Protein AF-A0A8S3FTQ3-F1 (afdb_monomer)

Organism: NCBI:txid392030

Foldseek 3Di:
DDDDDDDDPDDDDDDPPPPPQDKDWAKFWFFDDDDPVDGAIWMWGADPVRWIWTGGPPDIDTDDPVCRVPPPRGDDIDIDGDDPPPPPDDDDPDDDDDDDD

Mean predicted aligned error: 14.43 Å

Sequence (101 aa):
MTSDLFTANDKSQNINSSTNNLYKLYAVINHIGDNLNSGHYYLYIRSSDNRWFLVDDAHCQHVSSSEVLNHPEAFMLFYAKVCPVSISMNESFQQQKIISF

Secondary structure (DSSP, 8-state):
----------------------EEEEEEEEEESSSTTSSEEEEEEE-TTS-EEEEETTEEEEE-HHHHHT-TTEEEEEEEE--------------------

Structure (mmCIF, N/CA/C/O backbone):
data_AF-A0A8S3FTQ3-F1
#
_entry.id   AF-A0A8S3FTQ3-F1
#
loop_
_atom_site.group_PDB
_atom_site.id
_atom_site.type_symbol
_atom_site.label_atom_id
_atom_site.label_alt_id
_atom_site.label_comp_id
_atom_site.label_asym_id
_atom_site.label_entity_id
_atom_site.label_seq_id
_atom_site.pdbx_PDB_ins_code
_atom_site.Cartn_x
_atom_site.Cartn_y
_atom_site.Cartn_z
_atom_site.occupancy
_atom_site.B_iso_or_equiv
_atom_site.auth_seq_id
_atom_site.auth_comp_id
_atom_site.auth_asym_id
_atom_site.auth_atom_id
_atom_site.pdbx_PDB_model_num
ATOM 1 N N . MET A 1 1 ? -4.836 56.012 28.098 1.00 38.31 1 MET A N 1
ATOM 2 C CA . MET A 1 1 ? -5.723 55.547 27.015 1.00 38.31 1 MET A CA 1
ATOM 3 C C . MET A 1 1 ? -5.801 54.035 27.171 1.00 38.31 1 MET A C 1
ATOM 5 O O . MET A 1 1 ? -4.897 53.354 26.721 1.00 38.31 1 MET A O 1
ATOM 9 N N . THR A 1 2 ? -6.545 53.548 28.173 1.00 35.25 2 THR A N 1
ATOM 10 C CA . THR A 1 2 ? -7.922 53.014 28.019 1.00 35.25 2 THR A CA 1
ATOM 11 C C . THR A 1 2 ? -7.958 51.989 26.878 1.00 35.25 2 THR A C 1
ATOM 13 O O . THR A 1 2 ? -7.675 52.357 25.747 1.00 35.25 2 THR A O 1
ATOM 16 N N . SER A 1 3 ? -8.276 50.718 27.072 1.00 39.66 3 SER A N 1
ATOM 17 C CA . SER A 1 3 ? -9.220 50.137 28.022 1.00 39.66 3 SER A CA 1
ATOM 18 C C . SER A 1 3 ? -9.109 48.613 27.987 1.00 39.66 3 SER A C 1
ATOM 20 O O . SER A 1 3 ? -8.662 48.031 27.001 1.00 39.66 3 SER A O 1
ATOM 22 N N . ASP A 1 4 ? -9.560 48.035 29.087 1.00 46.56 4 ASP A N 1
ATOM 23 C CA . ASP A 1 4 ? -9.688 46.632 29.456 1.00 46.56 4 ASP A CA 1
ATOM 24 C C . ASP A 1 4 ? -10.472 45.722 28.485 1.00 46.56 4 ASP A C 1
ATOM 26 O O . ASP A 1 4 ? -11.088 46.174 27.520 1.00 46.56 4 ASP A O 1
ATOM 30 N N . LEU A 1 5 ? -10.565 44.457 28.933 1.00 36.81 5 LEU A N 1
ATOM 31 C CA . LEU A 1 5 ? -11.628 43.461 28.714 1.00 36.81 5 LEU A CA 1
ATOM 32 C C . LEU A 1 5 ? -11.284 42.431 27.621 1.00 36.81 5 LEU A C 1
ATOM 34 O O . LEU A 1 5 ? -11.158 42.757 26.453 1.00 36.81 5 LEU A O 1
ATOM 38 N N . PHE A 1 6 ? -11.072 41.151 27.937 1.00 37.44 6 PHE A N 1
ATOM 39 C CA . PHE 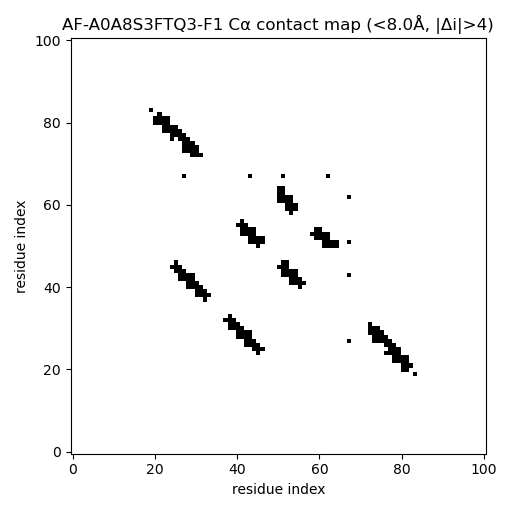A 1 6 ? -11.994 40.304 28.691 1.00 37.44 6 PHE A CA 1
ATOM 40 C C . PHE A 1 6 ? -11.299 39.361 29.684 1.00 37.44 6 PHE A C 1
ATOM 42 O O . PHE A 1 6 ? -10.549 38.463 29.311 1.00 37.44 6 PHE A O 1
ATOM 49 N N . THR A 1 7 ? -11.664 39.512 30.957 1.00 42.31 7 THR A N 1
ATOM 50 C CA . THR A 1 7 ? -11.624 38.436 31.950 1.00 42.31 7 THR A CA 1
ATOM 51 C C . THR A 1 7 ? -12.774 37.479 31.657 1.00 42.31 7 THR A C 1
ATOM 53 O O . THR A 1 7 ? -13.934 37.869 31.767 1.00 42.31 7 THR A O 1
ATOM 56 N N . ALA A 1 8 ? -12.468 36.218 31.363 1.00 40.12 8 ALA A N 1
ATOM 57 C CA . ALA A 1 8 ? -13.393 35.113 31.586 1.00 40.12 8 ALA A CA 1
ATOM 58 C C . ALA A 1 8 ? -12.728 34.143 32.564 1.00 40.12 8 ALA A C 1
ATOM 60 O O . ALA A 1 8 ? -12.059 33.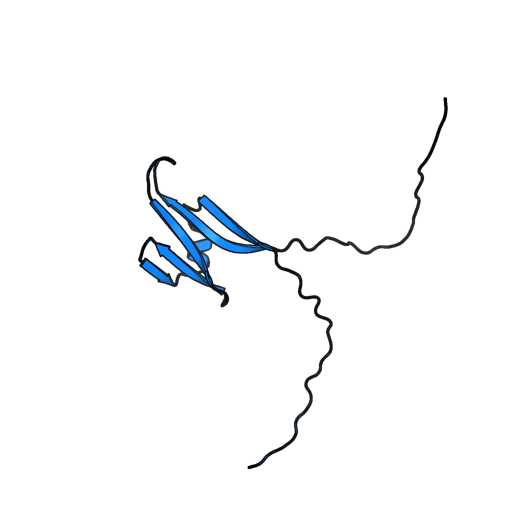183 32.194 1.00 40.12 8 ALA A O 1
ATOM 61 N N . ASN A 1 9 ? -12.879 34.463 33.847 1.00 42.44 9 ASN A N 1
ATOM 62 C CA . ASN A 1 9 ? -12.777 33.488 34.915 1.00 42.44 9 ASN A CA 1
ATOM 63 C C . ASN A 1 9 ? -14.079 32.679 34.879 1.00 42.44 9 ASN A C 1
ATOM 65 O O . ASN A 1 9 ? -15.048 33.075 35.522 1.00 42.44 9 ASN A O 1
ATOM 69 N N . ASP A 1 10 ? -14.109 31.597 34.103 1.00 38.44 10 ASP A N 1
ATOM 70 C CA . ASP A 1 10 ? -15.148 30.577 34.229 1.00 38.44 10 ASP A CA 1
ATOM 71 C C . ASP A 1 10 ? -14.517 29.314 34.822 1.00 38.44 10 ASP A C 1
ATOM 73 O O . ASP A 1 10 ? -13.754 28.584 34.184 1.00 38.44 10 ASP A O 1
ATOM 77 N N . LYS A 1 11 ? -14.754 29.125 36.122 1.00 47.50 11 LYS A N 1
ATOM 78 C CA . LYS A 1 11 ? -14.473 27.877 36.828 1.00 47.50 11 LYS A CA 1
ATOM 79 C C . LYS A 1 11 ? -15.613 26.912 36.506 1.00 47.50 11 LYS A C 1
ATOM 81 O O . LYS A 1 11 ? -16.764 27.267 36.714 1.00 47.50 11 LYS A O 1
ATOM 86 N N . SER A 1 12 ? -15.257 25.665 36.181 1.00 46.09 12 SER A N 1
ATOM 87 C CA . SER A 1 12 ? -16.128 24.522 35.831 1.00 46.09 12 SER A CA 1
ATOM 88 C C . SER A 1 12 ? -16.603 24.560 34.370 1.00 46.09 12 SER A C 1
ATOM 90 O O . SER A 1 12 ? -17.333 25.443 33.971 1.00 46.09 12 SER A O 1
ATOM 92 N N . GLN A 1 13 ? -16.180 23.662 33.481 1.00 39.91 13 GLN A N 1
ATOM 93 C CA . GLN A 1 13 ? -16.308 22.215 33.592 1.00 39.91 13 GLN A CA 1
ATOM 94 C C . GLN A 1 13 ? -15.111 21.472 32.991 1.00 39.91 13 GLN A C 1
ATOM 96 O O . GLN A 1 13 ? -14.647 21.722 31.882 1.00 39.91 13 GLN A O 1
ATOM 101 N N . ASN A 1 14 ? -14.668 20.494 33.765 1.00 45.19 14 ASN A N 1
ATOM 102 C CA . ASN A 1 14 ? -13.759 19.432 33.400 1.00 45.19 14 ASN A CA 1
ATOM 103 C C . ASN A 1 14 ? -14.514 18.429 32.515 1.00 45.19 14 ASN A C 1
ATOM 105 O O . ASN A 1 14 ? -15.200 17.558 33.037 1.00 45.19 14 ASN A O 1
ATOM 109 N N . ILE A 1 15 ? -14.401 18.560 31.195 1.00 46.88 15 ILE A N 1
ATOM 110 C CA . ILE A 1 15 ? -14.456 17.425 30.269 1.00 46.88 15 ILE A CA 1
ATOM 111 C C . ILE A 1 15 ? -13.388 17.715 29.225 1.00 46.88 15 ILE A C 1
ATOM 113 O O . ILE A 1 15 ? -13.539 18.635 28.426 1.00 46.88 15 ILE A O 1
ATOM 117 N N . ASN A 1 16 ? -12.298 16.949 29.236 1.00 45.78 16 ASN A N 1
ATOM 118 C CA . ASN A 1 16 ? -11.373 16.905 28.110 1.00 45.78 16 ASN A CA 1
ATOM 119 C C . ASN A 1 16 ? -12.165 16.489 26.861 1.00 45.78 16 ASN A C 1
ATOM 121 O O . ASN A 1 16 ? -12.322 15.304 26.574 1.00 45.78 16 ASN A O 1
ATOM 125 N N . SER A 1 17 ? -12.671 17.459 26.105 1.00 48.44 17 SER A N 1
ATOM 126 C CA . SER A 1 17 ? -13.170 17.281 24.746 1.00 48.44 17 SER A CA 1
ATOM 127 C C . SER A 1 17 ? -11.976 17.150 23.799 1.00 48.44 17 SER A C 1
ATOM 129 O O . SER A 1 17 ? -11.821 17.888 22.829 1.00 48.44 17 SER A O 1
ATOM 131 N N . SER A 1 18 ? -11.088 16.195 24.082 1.00 55.72 18 SER A N 1
ATOM 132 C CA . SER A 1 18 ? -10.060 15.778 23.141 1.00 55.72 18 SER A CA 1
ATOM 133 C C . SER A 1 18 ? -10.785 15.100 21.988 1.00 55.72 18 SER A C 1
ATOM 135 O O . SER A 1 18 ? -11.151 13.929 22.070 1.00 55.72 18 SER A O 1
ATOM 137 N N . THR A 1 19 ? -11.079 15.860 20.938 1.00 58.84 19 THR A N 1
ATOM 138 C CA . THR A 1 19 ? -11.632 15.354 19.685 1.00 58.84 19 THR A CA 1
ATOM 139 C C . THR A 1 19 ? -10.842 14.109 19.276 1.00 58.84 19 THR A C 1
ATOM 141 O O . THR A 1 19 ? -9.669 14.221 18.918 1.00 58.84 19 THR A O 1
ATOM 144 N N . ASN A 1 20 ? -11.457 12.926 19.380 1.00 70.88 20 ASN A N 1
ATOM 145 C CA . ASN A 1 20 ? -10.841 11.645 19.036 1.00 70.88 20 ASN A CA 1
ATOM 146 C C . ASN A 1 20 ? -10.597 11.596 17.522 1.00 70.88 20 ASN A C 1
ATOM 148 O O . ASN A 1 20 ? -11.403 11.076 16.752 1.00 70.88 20 ASN A O 1
ATOM 152 N N . ASN A 1 21 ? -9.483 12.185 17.090 1.00 83.69 21 ASN A N 1
ATOM 153 C CA . ASN A 1 21 ? -9.001 12.201 15.715 1.00 83.69 21 ASN A CA 1
ATOM 154 C C . ASN A 1 21 ? -8.377 10.841 15.380 1.00 83.69 21 ASN A C 1
ATOM 156 O O . ASN A 1 21 ? -7.173 10.716 15.176 1.00 83.69 21 ASN A O 1
ATOM 160 N N . LEU A 1 22 ? -9.217 9.807 15.376 1.00 90.50 22 LEU A N 1
ATOM 161 C CA . LEU A 1 22 ? -8.831 8.451 15.023 1.00 90.50 22 LEU A CA 1
ATOM 162 C C . LEU A 1 22 ? -8.872 8.292 13.508 1.00 90.50 22 LEU A C 1
ATOM 164 O O . LEU A 1 22 ? -9.840 8.677 12.854 1.00 90.50 22 LEU A O 1
ATOM 168 N N . TYR A 1 23 ? -7.827 7.686 12.961 1.00 93.56 23 TYR A N 1
ATOM 169 C CA . TYR A 1 23 ? -7.696 7.421 11.539 1.00 93.56 23 TYR A CA 1
ATOM 170 C C . TYR A 1 23 ? -7.300 5.971 11.315 1.00 93.56 23 TYR A C 1
ATOM 172 O O . TYR A 1 23 ? -6.567 5.371 12.100 1.00 93.56 23 TYR A O 1
ATOM 180 N N . LYS A 1 24 ? -7.794 5.405 10.222 1.00 93.56 24 LYS A N 1
ATOM 181 C CA . LYS A 1 24 ? -7.514 4.038 9.808 1.00 93.56 24 LYS A CA 1
ATOM 182 C C . LYS A 1 24 ? -6.810 4.067 8.460 1.00 93.56 24 LYS A C 1
ATOM 184 O O . LYS A 1 24 ? -7.398 4.520 7.481 1.00 93.56 24 LYS A O 1
ATOM 189 N N . LEU A 1 25 ? -5.583 3.549 8.418 1.00 96.56 25 LEU A N 1
ATOM 190 C CA . LEU A 1 25 ? -4.863 3.301 7.168 1.00 96.56 25 LEU A CA 1
ATOM 191 C C . LEU A 1 25 ? -5.696 2.342 6.315 1.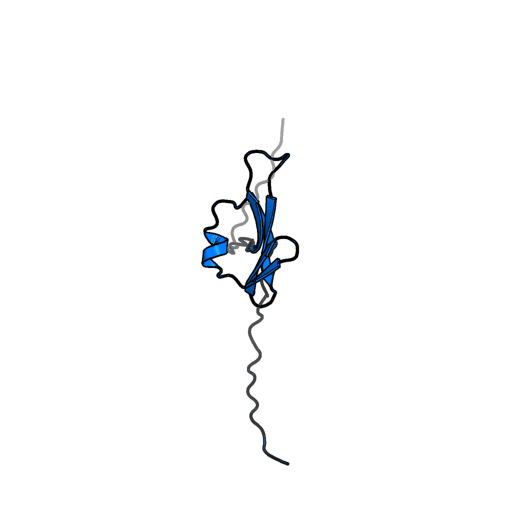00 96.56 25 LEU A C 1
ATOM 193 O O . LEU A 1 25 ? -6.180 1.337 6.846 1.00 96.56 25 LEU A O 1
ATOM 197 N N . TYR A 1 26 ? -5.905 2.661 5.043 1.00 97.25 26 TYR A N 1
ATOM 198 C CA . TYR A 1 26 ? -6.658 1.800 4.127 1.00 97.25 26 TYR A CA 1
ATOM 199 C C . TYR A 1 26 ? -5.994 1.629 2.761 1.00 97.25 26 TYR A C 1
ATOM 201 O O . TYR A 1 26 ? -6.367 0.700 2.051 1.00 97.25 26 TYR A O 1
ATOM 209 N N . ALA A 1 27 ? -5.009 2.456 2.407 1.00 97.88 27 ALA A N 1
ATOM 210 C CA . ALA A 1 27 ? -4.144 2.181 1.269 1.00 97.88 27 ALA A CA 1
ATOM 211 C C . ALA A 1 27 ? -2.717 2.695 1.497 1.00 97.88 27 ALA A C 1
ATOM 213 O O . ALA A 1 27 ? -2.511 3.696 2.188 1.00 97.88 27 ALA A O 1
ATOM 214 N N . VAL A 1 28 ? -1.753 2.000 0.902 1.00 98.44 28 VAL A N 1
ATOM 215 C CA . VAL A 1 28 ? -0.331 2.354 0.849 1.00 98.44 28 VAL A CA 1
ATOM 216 C C . VAL A 1 28 ? 0.081 2.269 -0.610 1.00 98.44 28 VAL A C 1
ATOM 218 O O . VAL A 1 28 ? 0.035 1.186 -1.181 1.00 98.44 28 VAL A O 1
ATOM 221 N N . ILE A 1 29 ? 0.444 3.389 -1.224 1.00 98.19 29 ILE A N 1
ATOM 222 C CA . ILE A 1 29 ? 1.086 3.386 -2.538 1.00 98.19 29 ILE A CA 1
ATOM 223 C C . ILE A 1 29 ? 2.578 3.210 -2.306 1.00 98.19 29 ILE A C 1
ATOM 225 O O . ILE A 1 29 ? 3.175 3.953 -1.522 1.00 98.19 29 ILE A O 1
ATOM 229 N N . ASN A 1 30 ? 3.159 2.253 -3.012 1.00 97.94 30 ASN A N 1
ATOM 230 C CA . ASN A 1 30 ? 4.588 2.026 -3.056 1.00 97.94 30 ASN A CA 1
ATOM 231 C C . ASN A 1 30 ? 5.146 2.526 -4.386 1.00 97.94 30 ASN A C 1
ATOM 233 O O . ASN A 1 30 ? 4.448 2.526 -5.405 1.00 97.94 30 ASN A O 1
ATOM 237 N N . HIS A 1 31 ? 6.409 2.928 -4.376 1.00 97.62 31 HIS A N 1
ATOM 238 C CA . HIS A 1 31 ? 7.149 3.279 -5.584 1.00 97.62 31 HIS A CA 1
ATOM 239 C C . HIS A 1 31 ? 8.501 2.584 -5.542 1.00 97.62 31 HIS A C 1
ATOM 241 O O . HIS A 1 31 ? 9.223 2.727 -4.564 1.00 97.62 31 HIS A O 1
ATOM 247 N N . ILE A 1 32 ? 8.826 1.832 -6.591 1.00 96.50 32 ILE A N 1
ATOM 248 C CA . ILE A 1 32 ? 10.155 1.242 -6.772 1.00 96.50 32 ILE A CA 1
ATOM 249 C C . ILE A 1 32 ? 10.806 1.911 -7.975 1.00 96.50 32 ILE A C 1
ATOM 251 O O . ILE A 1 32 ? 10.356 1.740 -9.111 1.00 96.50 32 ILE A O 1
ATOM 255 N N . GLY A 1 33 ? 11.885 2.650 -7.738 1.00 95.25 33 GLY A N 1
ATOM 256 C CA . GLY A 1 33 ? 12.695 3.263 -8.785 1.00 95.25 33 GLY A CA 1
ATOM 257 C C . GLY A 1 33 ? 13.615 4.356 -8.250 1.00 95.25 33 GLY A C 1
ATOM 258 O O . GLY A 1 33 ? 13.395 4.905 -7.176 1.00 95.25 33 GLY A O 1
ATOM 259 N N . ASP A 1 34 ? 14.636 4.707 -9.030 1.00 93.62 34 ASP A N 1
ATOM 260 C CA . ASP A 1 34 ? 15.679 5.647 -8.593 1.00 93.62 34 ASP A CA 1
ATOM 261 C C . ASP A 1 34 ? 15.228 7.120 -8.596 1.00 93.62 34 ASP A C 1
ATOM 263 O O . ASP A 1 34 ? 15.909 7.993 -8.057 1.00 93.62 34 ASP A O 1
ATOM 267 N N . ASN A 1 35 ? 14.116 7.440 -9.264 1.00 93.25 35 ASN A N 1
ATOM 268 C CA . ASN A 1 35 ? 13.604 8.804 -9.391 1.00 93.25 35 ASN A CA 1
ATOM 269 C C . ASN A 1 35 ? 12.089 8.821 -9.633 1.00 93.25 35 ASN A C 1
ATOM 271 O O . ASN A 1 35 ? 11.499 7.814 -9.990 1.00 93.25 35 ASN A O 1
ATOM 275 N N . LEU A 1 36 ? 11.462 9.992 -9.500 1.00 92.12 36 LEU A N 1
ATOM 276 C CA . LEU A 1 36 ? 10.005 10.152 -9.630 1.00 92.12 36 LEU A CA 1
ATOM 277 C C . LEU A 1 36 ? 9.481 10.091 -11.075 1.00 92.12 36 LEU A C 1
ATOM 279 O O . LEU A 1 36 ? 8.280 9.938 -11.281 1.00 92.12 36 LEU A O 1
ATOM 283 N N . ASN A 1 37 ? 10.361 10.226 -12.071 1.00 94.12 37 ASN A N 1
ATOM 284 C CA . ASN A 1 37 ? 9.985 10.249 -13.489 1.00 94.12 37 ASN A CA 1
ATOM 285 C C . ASN A 1 37 ? 9.978 8.847 -14.119 1.00 94.12 37 ASN A C 1
ATOM 287 O O . ASN A 1 37 ? 9.658 8.704 -15.298 1.00 94.12 37 ASN A O 1
ATOM 291 N N . SER A 1 38 ? 10.385 7.825 -13.366 1.00 93.69 38 SER A N 1
ATOM 292 C CA . SER A 1 38 ? 10.507 6.443 -13.822 1.00 93.69 38 SER A CA 1
ATOM 293 C C . SER A 1 38 ? 10.318 5.476 -12.649 1.00 93.69 38 SER A C 1
ATOM 295 O O . SER A 1 38 ? 10.171 5.892 -11.503 1.00 93.69 38 SER A O 1
ATOM 297 N N . GLY A 1 39 ? 10.277 4.178 -12.926 1.00 95.12 39 GLY A N 1
ATOM 298 C CA . GLY A 1 39 ? 10.011 3.154 -11.919 1.00 95.12 39 GLY A CA 1
ATOM 299 C C . GLY A 1 39 ? 8.587 2.621 -11.996 1.00 95.12 39 GLY A C 1
ATOM 300 O O . GLY A 1 39 ? 7.914 2.778 -13.016 1.00 95.12 39 GLY A O 1
ATOM 301 N N . HIS A 1 40 ? 8.160 1.966 -10.922 1.00 97.19 40 HIS A N 1
ATOM 302 C CA . HIS A 1 40 ? 6.905 1.230 -10.871 1.00 97.19 40 HIS A CA 1
ATOM 303 C C . HIS A 1 40 ? 6.091 1.593 -9.637 1.00 97.19 40 HIS A C 1
ATOM 305 O O . HIS A 1 40 ? 6.622 1.613 -8.524 1.00 97.19 40 HIS A O 1
ATOM 311 N N . TYR A 1 41 ? 4.806 1.868 -9.843 1.00 97.56 41 TYR A N 1
ATOM 312 C CA . TYR A 1 41 ? 3.864 2.142 -8.767 1.00 97.56 41 TYR A CA 1
ATOM 313 C C . TYR A 1 41 ? 2.899 0.979 -8.638 1.00 97.56 41 TYR A C 1
ATOM 315 O O . TYR A 1 41 ? 2.267 0.561 -9.601 1.00 97.56 41 TYR A O 1
ATOM 323 N N . TYR A 1 42 ? 2.733 0.524 -7.410 1.00 98.00 42 TYR A N 1
ATOM 324 C CA . TYR A 1 42 ? 1.746 -0.475 -7.033 1.00 98.00 42 TYR A CA 1
ATOM 325 C C . TYR A 1 42 ? 1.251 -0.129 -5.636 1.00 98.00 42 TYR A C 1
ATOM 327 O O . TYR A 1 42 ? 1.770 0.786 -4.986 1.00 98.00 42 TYR A O 1
ATOM 335 N N . LEU A 1 43 ? 0.224 -0.816 -5.153 1.00 98.19 43 LEU A N 1
ATOM 336 C CA . LEU A 1 43 ? -0.358 -0.452 -3.870 1.00 98.19 43 LEU A CA 1
ATOM 337 C C . LEU A 1 43 ? -0.794 -1.647 -3.046 1.00 98.19 43 LEU A C 1
ATOM 339 O O . LEU A 1 43 ? -1.168 -2.697 -3.561 1.00 98.19 43 LEU A O 1
ATOM 343 N N . TYR A 1 44 ? -0.804 -1.433 -1.740 1.00 98.56 44 TYR A N 1
ATOM 344 C CA . TYR A 1 44 ? -1.570 -2.235 -0.812 1.00 98.56 44 TYR A CA 1
ATOM 345 C C . TYR A 1 44 ? -2.894 -1.545 -0.520 1.00 98.56 44 TYR A C 1
ATOM 347 O O . TYR A 1 44 ? -2.915 -0.362 -0.184 1.00 98.56 44 TYR A O 1
ATOM 355 N N . ILE A 1 45 ? -3.999 -2.279 -0.593 1.00 98.25 45 ILE A N 1
ATOM 356 C CA . ILE A 1 45 ? -5.331 -1.776 -0.250 1.00 98.25 45 ILE A CA 1
ATOM 357 C C . ILE A 1 45 ? -6.000 -2.679 0.773 1.00 98.25 45 ILE A C 1
ATOM 359 O O . ILE A 1 45 ? -5.903 -3.906 0.712 1.00 98.25 45 ILE A O 1
ATOM 363 N N . ARG A 1 46 ? -6.692 -2.061 1.730 1.00 97.88 46 ARG A N 1
ATOM 364 C CA . ARG A 1 46 ? -7.492 -2.768 2.720 1.00 97.88 46 ARG A CA 1
ATOM 365 C C . ARG A 1 46 ? -8.957 -2.777 2.308 1.00 97.88 46 ARG A C 1
ATOM 367 O O . ARG A 1 46 ? -9.575 -1.727 2.147 1.00 97.88 46 ARG A O 1
ATOM 374 N N . SER A 1 47 ? -9.511 -3.975 2.208 1.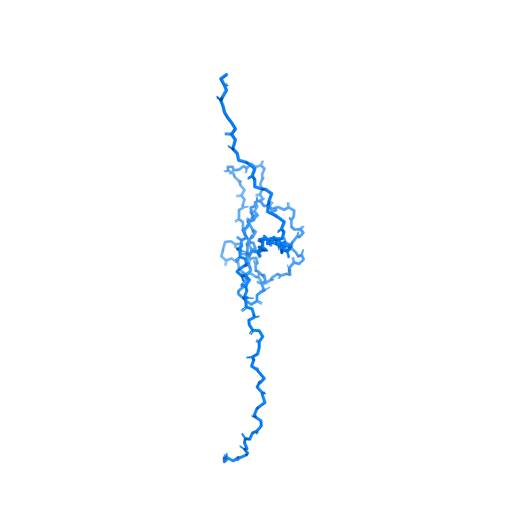00 95.31 47 SER A N 1
ATOM 375 C CA . SER A 1 47 ? -10.933 -4.220 1.986 1.00 95.31 47 SER A CA 1
ATOM 376 C C . SER A 1 47 ? -11.772 -3.879 3.231 1.00 95.31 47 SER A C 1
ATOM 378 O O . SER A 1 47 ? -11.253 -3.714 4.341 1.00 95.31 47 SER A O 1
ATOM 380 N N . SER A 1 48 ? -13.092 -3.773 3.055 1.00 91.31 48 SER A N 1
ATOM 381 C CA . SER A 1 48 ? -14.063 -3.482 4.122 1.00 91.31 48 SER A CA 1
ATOM 382 C C . SER A 1 48 ? -14.078 -4.537 5.235 1.00 91.31 48 SER A C 1
ATOM 384 O O . SER A 1 48 ? -14.370 -4.218 6.386 1.00 91.31 48 SER A O 1
ATOM 386 N N . ASP A 1 49 ? -13.693 -5.770 4.917 1.00 93.31 49 ASP A N 1
ATOM 387 C CA . ASP A 1 49 ? -13.517 -6.886 5.852 1.00 93.31 49 ASP A CA 1
ATOM 388 C C . ASP A 1 49 ? -12.138 -6.905 6.543 1.00 93.31 49 ASP A C 1
ATOM 390 O O . ASP A 1 49 ? -11.769 -7.886 7.184 1.00 93.31 49 ASP A O 1
ATOM 394 N N . ASN A 1 50 ? -11.383 -5.804 6.456 1.00 93.62 50 ASN A N 1
ATOM 395 C CA . ASN A 1 50 ? -10.045 -5.616 7.026 1.00 93.62 50 ASN A CA 1
ATOM 396 C C . ASN A 1 50 ? -8.945 -6.529 6.458 1.00 93.62 50 ASN A C 1
ATOM 398 O O . ASN A 1 50 ? -7.853 -6.576 7.030 1.00 93.62 50 ASN A O 1
ATOM 402 N N . ARG A 1 51 ? -9.180 -7.204 5.327 1.00 97.19 51 ARG A N 1
ATOM 403 C CA . ARG A 1 51 ? -8.129 -7.940 4.609 1.00 97.19 51 ARG A CA 1
ATOM 404 C C . ARG A 1 51 ? -7.296 -7.012 3.737 1.00 97.19 51 ARG A C 1
ATOM 406 O O . ARG A 1 51 ? -7.819 -6.039 3.194 1.00 97.19 51 ARG A O 1
ATOM 413 N N . TRP A 1 52 ? -6.014 -7.326 3.603 1.00 98.38 52 TRP A N 1
ATOM 414 C CA . TRP A 1 52 ? -5.078 -6.570 2.780 1.00 98.38 52 TRP A CA 1
ATOM 415 C C . TRP A 1 52 ? -4.817 -7.278 1.460 1.00 98.38 52 TRP A C 1
ATOM 417 O O . TRP A 1 52 ? -4.738 -8.505 1.402 1.00 98.38 52 TRP A O 1
ATOM 427 N N . PHE A 1 53 ? -4.665 -6.480 0.413 1.00 98.44 53 PHE A N 1
ATOM 428 C CA . PHE A 1 53 ? -4.374 -6.951 -0.928 1.00 98.44 53 PHE A CA 1
ATOM 429 C C . PHE A 1 53 ? -3.228 -6.147 -1.518 1.00 98.44 53 PHE A C 1
ATOM 431 O O . PHE A 1 53 ? -3.235 -4.923 -1.411 1.00 98.44 53 PHE A O 1
ATOM 438 N N . LEU A 1 54 ? -2.279 -6.835 -2.144 1.00 98.19 54 LEU A N 1
ATOM 439 C CA . LEU A 1 54 ? -1.358 -6.238 -3.099 1.00 98.19 54 LEU A CA 1
ATOM 440 C C . LEU A 1 54 ? -2.085 -6.114 -4.434 1.00 98.19 54 LEU A C 1
ATOM 442 O O . LEU A 1 54 ? -2.637 -7.102 -4.922 1.00 98.19 54 LEU A O 1
ATOM 446 N N . VAL A 1 55 ? -2.052 -4.923 -5.015 1.00 98.38 55 VAL A N 1
ATOM 447 C CA . VAL A 1 55 ? -2.535 -4.637 -6.362 1.00 98.38 55 VAL A CA 1
ATOM 448 C C . VAL A 1 55 ? -1.359 -4.096 -7.161 1.00 98.38 55 VAL A C 1
ATOM 450 O O . VAL A 1 55 ? -0.892 -2.984 -6.913 1.00 98.38 55 VAL A O 1
ATOM 453 N N . ASP A 1 56 ? -0.889 -4.917 -8.089 1.00 97.88 56 ASP A N 1
ATOM 454 C CA . ASP A 1 56 ? 0.222 -4.651 -8.992 1.00 97.88 56 ASP A CA 1
ATOM 455 C C . ASP A 1 56 ? -0.289 -4.786 -10.433 1.00 97.88 56 ASP A C 1
ATOM 457 O O . ASP A 1 56 ? -0.489 -5.893 -10.936 1.00 97.88 56 ASP A O 1
ATOM 461 N N . ASP A 1 57 ? -0.603 -3.650 -11.059 1.00 97.00 57 ASP A N 1
ATOM 462 C CA . ASP A 1 57 ? -1.290 -3.564 -12.348 1.00 97.00 57 ASP A CA 1
ATOM 463 C C . ASP A 1 57 ? -2.542 -4.464 -12.420 1.00 97.00 57 ASP A C 1
ATOM 465 O O . ASP A 1 57 ? -3.554 -4.212 -11.763 1.00 97.00 57 ASP A O 1
ATOM 469 N N . ALA A 1 58 ? -2.497 -5.524 -13.231 1.00 96.94 58 ALA A N 1
ATOM 470 C CA . ALA A 1 58 ? -3.588 -6.483 -13.395 1.00 96.94 58 ALA A CA 1
ATOM 471 C C . ALA A 1 58 ? -3.566 -7.616 -12.352 1.00 96.94 58 ALA A C 1
ATOM 473 O O . ALA A 1 58 ? -4.488 -8.437 -12.309 1.00 96.94 58 ALA A O 1
ATOM 474 N N . HIS A 1 59 ? -2.516 -7.700 -11.537 1.00 97.19 59 HIS A N 1
ATOM 475 C CA . HIS A 1 59 ? -2.338 -8.734 -10.534 1.00 97.19 59 HIS A CA 1
ATOM 476 C C . HIS A 1 59 ? -2.859 -8.269 -9.173 1.00 97.19 59 HIS A C 1
ATOM 478 O O . HIS A 1 59 ? -2.489 -7.214 -8.665 1.00 97.19 59 HIS A O 1
ATOM 484 N N . CYS A 1 60 ? -3.715 -9.082 -8.559 1.00 97.88 60 CYS A N 1
ATOM 485 C CA . CYS A 1 60 ? -4.263 -8.815 -7.237 1.00 97.88 60 CYS A CA 1
ATOM 486 C C . CYS A 1 60 ? -4.130 -10.064 -6.371 1.00 97.88 60 CYS A C 1
ATOM 488 O O . CYS A 1 60 ? -4.601 -11.138 -6.753 1.00 97.88 60 CYS A O 1
ATOM 490 N N . GLN A 1 61 ? -3.505 -9.923 -5.203 1.00 97.94 61 GLN A N 1
ATOM 491 C CA . GLN A 1 61 ? -3.299 -11.032 -4.276 1.00 97.94 61 GLN A CA 1
ATOM 492 C C . GLN A 1 61 ? -3.492 -10.614 -2.825 1.00 97.94 61 GLN A C 1
ATOM 494 O O . GLN A 1 61 ? -3.245 -9.474 -2.446 1.00 97.94 61 GLN A O 1
ATOM 499 N N . HIS A 1 62 ? -3.939 -11.556 -2.000 1.00 97.94 62 HIS A N 1
ATOM 500 C CA . HIS A 1 62 ? -4.094 -11.342 -0.568 1.00 97.94 62 HIS A CA 1
ATOM 501 C C . HIS A 1 62 ? -2.729 -11.325 0.130 1.00 97.94 62 HIS A C 1
ATOM 503 O O . HIS A 1 62 ? -1.904 -12.201 -0.118 1.00 97.94 62 HIS A O 1
ATOM 509 N N . VAL A 1 63 ? -2.530 -10.388 1.058 1.00 98.00 63 VAL A N 1
ATOM 510 C CA . VAL A 1 63 ? -1.281 -10.234 1.819 1.00 98.00 63 VAL A CA 1
ATOM 511 C C . VAL A 1 63 ? -1.545 -10.046 3.310 1.00 98.00 63 VAL A C 1
ATOM 513 O O . VAL A 1 63 ? -2.662 -9.757 3.747 1.00 98.00 63 VAL A O 1
ATOM 516 N N . SER A 1 64 ? -0.507 -10.233 4.122 1.00 97.94 64 SER A N 1
ATOM 517 C CA . SER A 1 64 ? -0.605 -10.010 5.566 1.00 97.94 64 SER A CA 1
ATOM 518 C C . SER A 1 64 ? -0.502 -8.523 5.906 1.00 97.94 64 SER A C 1
ATOM 520 O O . SER A 1 64 ? 0.205 -7.770 5.243 1.00 97.94 64 SER A O 1
ATOM 522 N N . SER A 1 65 ? -1.134 -8.087 6.999 1.00 97.06 65 SER A N 1
ATOM 523 C CA . SER A 1 65 ? -0.951 -6.712 7.486 1.00 97.06 65 SER A CA 1
ATOM 524 C C . SER A 1 65 ? 0.502 -6.410 7.853 1.00 97.06 65 SER A C 1
ATOM 526 O O . SER A 1 65 ? 0.941 -5.275 7.720 1.00 97.06 65 SER A O 1
ATOM 528 N N . SER A 1 66 ? 1.249 -7.412 8.324 1.00 97.25 66 SER A N 1
ATOM 529 C CA . SER A 1 66 ? 2.657 -7.255 8.693 1.00 97.25 66 SER A CA 1
ATOM 530 C C . SER A 1 66 ? 3.529 -6.926 7.486 1.00 97.25 66 SER A C 1
ATOM 532 O O . SER A 1 66 ? 4.440 -6.118 7.614 1.00 97.25 66 SER A O 1
ATOM 534 N N . GLU A 1 67 ? 3.240 -7.511 6.325 1.00 96.81 67 GLU A N 1
ATOM 535 C CA . GLU A 1 67 ? 3.928 -7.183 5.074 1.00 96.81 67 GLU A CA 1
ATOM 536 C C . GLU A 1 67 ? 3.685 -5.721 4.688 1.00 96.81 67 GLU A C 1
ATOM 538 O O . GLU A 1 67 ? 4.636 -4.974 4.483 1.00 96.81 67 GLU A O 1
ATOM 543 N N . VAL A 1 68 ? 2.421 -5.285 4.709 1.00 96.94 68 VAL 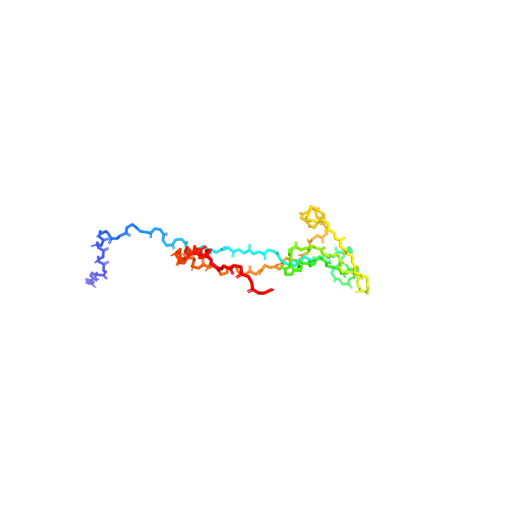A N 1
ATOM 544 C CA . VAL A 1 68 ? 2.037 -3.906 4.367 1.00 96.94 68 VAL A CA 1
ATOM 545 C C . VAL A 1 68 ? 2.694 -2.880 5.293 1.00 96.94 68 VAL A C 1
ATOM 547 O O . VAL A 1 68 ? 3.186 -1.853 4.836 1.00 96.94 68 VAL A O 1
ATOM 550 N N . LEU A 1 69 ? 2.694 -3.137 6.605 1.00 95.62 69 LEU A N 1
ATOM 551 C CA . LEU A 1 69 ? 3.167 -2.178 7.609 1.00 95.62 69 LEU A CA 1
ATOM 552 C C . LEU A 1 69 ? 4.691 -2.044 7.669 1.00 95.62 69 LEU A C 1
ATOM 554 O O . LEU A 1 69 ? 5.178 -1.033 8.168 1.00 95.62 69 LEU A O 1
ATOM 558 N N . ASN A 1 70 ? 5.431 -3.048 7.197 1.00 94.62 70 ASN A N 1
ATOM 559 C CA . ASN A 1 70 ? 6.894 -3.051 7.217 1.00 94.62 70 ASN A CA 1
ATOM 560 C C . ASN A 1 70 ? 7.499 -2.855 5.820 1.00 94.62 70 ASN A C 1
ATOM 562 O O . ASN A 1 70 ? 8.697 -3.077 5.643 1.00 94.62 70 ASN A O 1
ATOM 566 N N . HIS A 1 71 ? 6.690 -2.474 4.828 1.00 95.25 71 HIS A N 1
ATOM 567 C CA . HIS A 1 71 ? 7.157 -2.383 3.455 1.00 95.25 71 HIS A CA 1
ATOM 568 C C . HIS A 1 71 ? 8.118 -1.189 3.272 1.00 95.25 71 HIS A C 1
ATOM 570 O O . HIS A 1 71 ? 7.721 -0.053 3.545 1.00 95.25 71 HIS A O 1
ATOM 576 N N . PRO A 1 72 ? 9.365 -1.405 2.807 1.00 94.19 72 PRO A N 1
ATOM 577 C CA . PRO A 1 72 ? 10.379 -0.347 2.738 1.00 94.19 72 PRO A CA 1
ATOM 578 C C . PRO A 1 72 ? 10.079 0.715 1.672 1.00 94.19 72 PRO A C 1
ATOM 580 O O . PRO A 1 72 ? 10.464 1.866 1.830 1.00 94.19 72 PRO A O 1
ATOM 583 N N . GLU A 1 73 ? 9.343 0.341 0.626 1.00 95.19 73 GLU A N 1
ATOM 584 C CA . GLU A 1 73 ? 9.051 1.193 -0.539 1.00 95.19 73 GLU A CA 1
ATOM 585 C C . GLU A 1 73 ? 7.769 2.028 -0.382 1.00 95.19 73 GLU A C 1
ATOM 587 O O . GLU A 1 73 ? 7.194 2.490 -1.368 1.00 95.19 73 GLU A O 1
ATOM 592 N N . ALA A 1 74 ? 7.270 2.183 0.849 1.00 96.50 74 ALA A N 1
ATOM 593 C CA . ALA A 1 74 ? 6.059 2.948 1.121 1.00 96.50 74 ALA A CA 1
ATOM 594 C C . ALA A 1 74 ? 6.269 4.431 0.777 1.00 96.50 74 ALA A C 1
ATOM 596 O O . ALA A 1 74 ? 7.050 5.134 1.417 1.00 96.50 74 ALA A O 1
ATOM 597 N N . PHE A 1 75 ? 5.527 4.916 -0.217 1.00 96.69 75 PHE A N 1
ATOM 598 C CA . PHE A 1 75 ? 5.668 6.269 -0.749 1.00 96.69 75 PHE A CA 1
ATOM 599 C C . PHE A 1 75 ? 4.536 7.197 -0.293 1.00 96.69 75 PHE A C 1
ATOM 601 O O . PHE A 1 75 ? 4.781 8.322 0.142 1.00 96.69 75 PHE A O 1
ATOM 608 N N . MET A 1 76 ? 3.283 6.733 -0.348 1.00 97.69 76 MET A N 1
ATOM 609 C CA . MET A 1 76 ? 2.116 7.537 0.033 1.00 97.69 76 MET A CA 1
ATOM 610 C C . MET A 1 76 ? 1.108 6.721 0.840 1.00 97.69 76 MET A C 1
ATOM 612 O O . MET A 1 76 ? 0.767 5.598 0.479 1.00 97.69 76 MET A O 1
ATOM 616 N N . LEU A 1 77 ? 0.592 7.307 1.923 1.00 98.06 77 LEU A N 1
ATOM 617 C CA . LEU A 1 77 ? -0.328 6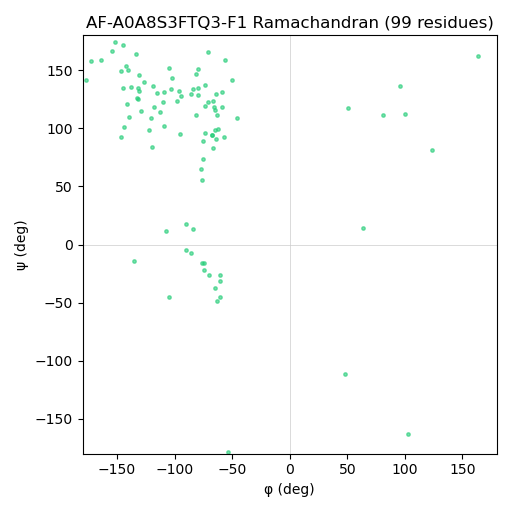.647 2.849 1.00 98.06 77 LEU A CA 1
ATOM 618 C C . LEU A 1 77 ? -1.705 7.310 2.829 1.00 98.06 77 LEU A C 1
ATOM 620 O O . LEU A 1 77 ? -1.824 8.522 3.016 1.00 98.06 77 LEU A O 1
ATOM 624 N N . PHE A 1 78 ? -2.755 6.504 2.685 1.00 97.88 78 PHE A N 1
ATOM 625 C CA . PHE A 1 78 ? -4.138 6.969 2.700 1.00 97.88 78 PHE A CA 1
ATOM 626 C C . PHE A 1 78 ? -4.857 6.502 3.961 1.00 97.88 78 PHE A C 1
ATOM 628 O O . PHE A 1 78 ? -4.993 5.306 4.237 1.00 97.88 78 PHE A O 1
ATOM 635 N N . TYR A 1 79 ? -5.371 7.478 4.705 1.00 96.44 79 TYR A N 1
ATOM 636 C CA . TYR A 1 79 ? -6.083 7.278 5.957 1.00 96.44 79 TYR A CA 1
ATOM 637 C C . T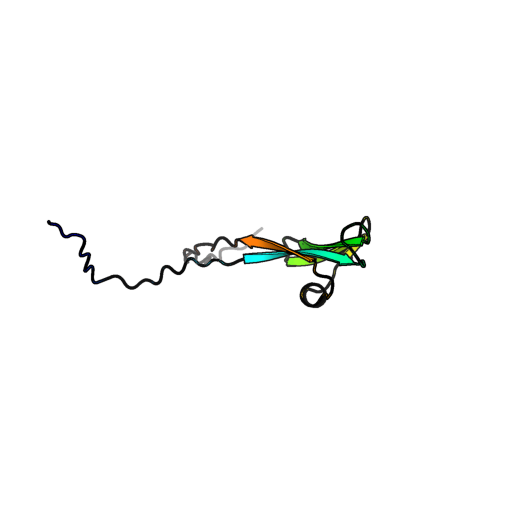YR A 1 79 ? -7.519 7.788 5.860 1.00 96.44 79 TYR A C 1
ATOM 639 O O . TYR A 1 79 ? -7.771 8.882 5.362 1.00 96.44 79 TYR A O 1
ATOM 647 N N . ALA A 1 80 ? -8.463 7.011 6.382 1.00 93.44 80 ALA A N 1
ATOM 648 C CA . ALA A 1 80 ? -9.852 7.423 6.531 1.00 93.44 80 ALA A CA 1
ATOM 649 C C . ALA A 1 80 ? -10.117 7.789 7.992 1.00 93.44 80 ALA A C 1
ATOM 651 O O . ALA A 1 80 ? -9.721 7.049 8.900 1.00 93.44 80 ALA A O 1
ATOM 652 N N . LYS A 1 81 ? -10.787 8.923 8.230 1.00 92.12 81 LYS A N 1
ATOM 653 C CA . LYS A 1 81 ? -11.205 9.313 9.580 1.00 92.12 81 LYS A CA 1
ATOM 654 C C . LYS A 1 81 ? -12.216 8.298 10.099 1.00 92.12 81 LYS A C 1
ATOM 656 O O . LYS A 1 81 ? -13.198 7.982 9.433 1.00 92.12 81 LYS A O 1
ATOM 661 N N . VAL A 1 82 ? -11.977 7.798 11.301 1.00 89.69 82 VAL A N 1
ATOM 662 C CA . VAL A 1 82 ? -12.938 6.967 12.012 1.00 89.69 82 VAL A CA 1
ATOM 663 C C . VAL A 1 82 ? -13.929 7.908 12.668 1.00 89.69 82 VAL A C 1
ATOM 665 O O . VAL A 1 82 ? -13.582 8.628 13.601 1.00 89.69 82 VAL A O 1
ATOM 668 N N . CYS A 1 83 ? -15.167 7.904 12.185 1.00 81.06 83 CYS A N 1
ATOM 669 C CA . CYS A 1 83 ? -16.269 8.475 12.941 1.00 81.06 83 CYS A CA 1
ATOM 670 C C . CYS A 1 83 ? -16.446 7.612 14.195 1.00 81.06 83 CYS A C 1
ATOM 672 O O . CYS A 1 83 ? -16.704 6.411 14.053 1.00 81.06 83 CYS A O 1
ATOM 674 N N . PRO A 1 84 ? -16.279 8.160 15.411 1.00 70.00 84 PRO A 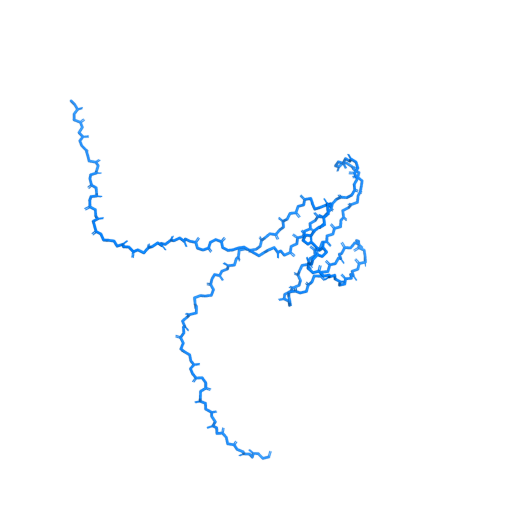N 1
ATOM 675 C CA . PRO A 1 84 ? -16.640 7.426 16.607 1.00 70.00 84 PRO A CA 1
ATOM 676 C C . PRO A 1 84 ? -18.124 7.091 16.487 1.00 70.00 84 PRO A C 1
ATOM 678 O O . PRO A 1 84 ? -18.955 7.993 16.384 1.00 70.00 84 PRO A O 1
ATOM 681 N N . VAL A 1 85 ? -18.459 5.802 16.461 1.00 64.88 85 VAL A N 1
ATOM 682 C CA . VAL A 1 85 ? -19.839 5.399 16.706 1.00 64.88 85 VAL A CA 1
ATOM 683 C C . VAL A 1 85 ? -20.105 5.836 18.137 1.00 64.88 85 VAL A C 1
ATOM 685 O O . VAL A 1 85 ? -19.485 5.318 19.067 1.00 64.88 85 VAL A O 1
ATOM 688 N N . SER A 1 86 ? -20.964 6.834 18.321 1.00 58.59 86 SER A N 1
ATOM 689 C CA . SER A 1 86 ? -21.556 7.092 19.624 1.00 58.59 86 SER A CA 1
ATOM 690 C C . SER A 1 86 ? -22.391 5.862 19.950 1.00 58.59 86 SER A C 1
ATOM 692 O O . SER A 1 86 ? -23.541 5.751 19.529 1.00 58.59 86 SER A O 1
ATOM 694 N N . ILE A 1 87 ? -21.780 4.888 20.619 1.00 51.53 87 ILE A N 1
ATOM 695 C CA . ILE A 1 87 ? -22.502 3.765 21.190 1.00 51.53 87 ILE A CA 1
ATOM 696 C C . ILE A 1 87 ? -23.337 4.382 22.311 1.00 51.53 87 ILE A C 1
ATOM 698 O O . ILE A 1 87 ? -22.851 4.567 23.425 1.00 51.53 87 ILE A O 1
ATOM 702 N N . SER A 1 88 ? -24.589 4.736 22.023 1.00 50.84 88 SER A N 1
ATOM 703 C CA . SER A 1 88 ? -25.597 4.695 23.070 1.00 50.84 88 SER A CA 1
ATOM 704 C C . SER A 1 88 ? -25.725 3.221 23.427 1.00 50.84 88 SER A C 1
ATOM 706 O O . SER A 1 88 ? -26.328 2.436 22.695 1.00 50.84 88 SER A O 1
ATOM 708 N N . MET A 1 89 ? -25.053 2.822 24.505 1.00 50.44 89 MET A N 1
ATOM 709 C CA . MET A 1 89 ? -25.356 1.563 25.169 1.00 50.44 89 MET A CA 1
ATOM 710 C C . MET A 1 89 ? -26.870 1.528 25.410 1.00 50.44 89 MET A C 1
ATOM 712 O O . MET A 1 89 ? -27.446 2.577 25.706 1.00 50.44 89 MET A O 1
ATOM 716 N N . ASN A 1 90 ? -27.455 0.334 25.241 1.00 45.72 90 ASN A N 1
ATOM 717 C CA . ASN A 1 90 ? -28.780 -0.145 25.667 1.00 45.72 90 ASN A CA 1
ATOM 718 C C . ASN A 1 90 ? -29.633 -0.662 24.498 1.00 45.72 90 ASN A C 1
ATOM 720 O O . ASN A 1 90 ? -30.556 0.024 24.093 1.00 45.72 90 ASN A O 1
ATOM 724 N N . GLU A 1 91 ? -29.419 -1.901 24.051 1.00 43.88 91 GLU A N 1
ATOM 725 C CA . GLU A 1 91 ? -30.545 -2.825 23.837 1.00 43.88 91 GLU A CA 1
ATOM 726 C C . GLU A 1 91 ? -30.095 -4.240 24.203 1.00 43.88 91 GLU A C 1
ATOM 728 O O . GLU A 1 91 ? -29.369 -4.926 23.482 1.00 43.88 91 GLU A O 1
ATOM 733 N N . SER A 1 92 ? -30.503 -4.659 25.397 1.00 41.91 92 SER A N 1
ATOM 734 C CA . SER A 1 92 ? -30.489 -6.047 25.825 1.00 41.91 92 SER A CA 1
ATOM 735 C C . SER A 1 92 ? -31.429 -6.835 24.911 1.00 41.91 92 SER A C 1
ATOM 737 O O . SER A 1 92 ? -32.635 -6.841 25.140 1.00 41.91 92 SER A O 1
ATOM 739 N N . PHE A 1 93 ? -30.912 -7.547 23.909 1.00 42.81 93 PHE A N 1
ATOM 740 C CA . PHE A 1 93 ? -31.700 -8.580 23.229 1.00 42.81 93 PHE A CA 1
ATOM 741 C C . PHE A 1 93 ? -31.802 -9.819 24.125 1.00 42.81 93 PHE A C 1
ATOM 743 O O . PHE A 1 93 ? -31.165 -10.847 23.911 1.00 42.81 93 PHE A O 1
ATOM 750 N N . GLN A 1 94 ? -32.619 -9.697 25.169 1.00 37.03 94 GLN A N 1
ATOM 751 C CA . GLN A 1 94 ? -33.292 -10.826 25.791 1.00 37.03 94 GLN A CA 1
ATOM 752 C C . GLN A 1 94 ? -34.685 -10.917 25.176 1.00 37.03 94 GLN A C 1
ATOM 754 O O . GLN A 1 94 ? -35.619 -10.277 25.649 1.00 37.03 94 GLN A O 1
ATOM 759 N N . GLN A 1 95 ? -34.837 -11.759 24.154 1.00 37.19 95 GLN A N 1
ATOM 760 C CA . GLN A 1 95 ? -36.083 -12.502 24.020 1.00 37.19 95 GLN A CA 1
ATOM 761 C C . GLN A 1 95 ? -35.828 -13.883 23.416 1.00 37.19 95 GLN A C 1
ATOM 763 O O . GLN A 1 95 ? -35.831 -14.086 22.207 1.00 37.19 95 GLN A O 1
ATOM 768 N N . GLN A 1 96 ? -35.641 -14.860 24.304 1.00 42.84 96 GLN A N 1
ATOM 769 C CA . GLN A 1 96 ? -36.093 -16.220 24.038 1.00 42.84 96 GLN A CA 1
ATOM 770 C C . GLN A 1 96 ? -37.630 -16.231 23.996 1.00 42.84 96 GLN A C 1
ATOM 772 O O . GLN A 1 96 ? -38.272 -15.849 24.972 1.00 42.84 96 GLN A O 1
ATOM 777 N N . LYS A 1 97 ? -38.200 -16.694 22.880 1.00 39.34 97 LYS A N 1
ATOM 778 C CA . LYS A 1 97 ? -39.473 -17.435 22.711 1.00 39.34 97 LYS A CA 1
ATOM 779 C C . LYS A 1 97 ? -39.577 -17.773 21.210 1.00 39.34 97 LYS A C 1
ATOM 781 O O . LYS A 1 97 ? -39.258 -16.906 20.417 1.00 39.34 97 LYS A O 1
ATOM 786 N N . ILE A 1 98 ? -40.037 -18.904 20.680 1.00 36.38 98 ILE A N 1
ATOM 787 C CA . ILE A 1 98 ? -40.482 -20.240 21.104 1.00 36.38 98 ILE A CA 1
ATOM 788 C C . ILE A 1 98 ? -40.462 -21.079 19.797 1.00 36.38 98 ILE A C 1
ATOM 790 O O . ILE A 1 98 ? -40.489 -20.537 18.698 1.00 36.38 98 ILE A O 1
ATOM 794 N N . ILE A 1 99 ? -40.404 -22.396 19.953 1.00 38.25 99 ILE A N 1
ATOM 795 C CA . ILE A 1 99 ? -40.415 -23.484 18.963 1.00 38.25 99 ILE A CA 1
ATOM 796 C C . ILE A 1 99 ? -41.648 -23.464 18.008 1.00 38.25 99 ILE A C 1
ATOM 798 O O . ILE A 1 99 ? -42.719 -23.003 18.399 1.00 38.25 99 ILE A O 1
ATOM 802 N N . SER A 1 100 ? -41.497 -24.126 16.844 1.00 34.66 100 SER A N 1
ATOM 803 C CA . SER A 1 100 ? -42.478 -24.652 15.848 1.00 34.66 100 SER A CA 1
ATOM 804 C C . SER A 1 100 ? -42.787 -23.751 14.640 1.00 34.66 100 SER A C 1
ATOM 806 O O . SER A 1 100 ? -42.931 -22.543 14.795 1.00 34.66 100 SER A O 1
ATOM 808 N N . PHE A 1 101 ? -42.857 -24.255 13.401 1.00 45.88 101 PHE A N 1
ATOM 809 C CA . PHE A 1 101 ? -43.151 -25.614 12.901 1.00 45.88 101 PHE A CA 1
ATOM 810 C C . PHE A 1 101 ? -41.957 -26.354 12.288 1.00 45.88 101 PHE A C 1
ATOM 812 O O . PHE A 1 101 ? -41.065 -25.679 11.732 1.00 45.88 101 PHE A O 1
#

Nearest PDB structures (foldseek):
  8bs9-assembly2_C  TM=9.321E-01  e=1.500E-03  Homo sapiens
  6iil-assembly1_A  TM=8.467E-01  e=4.458E-03  Homo sapiens
  6iim-assembly1_B  TM=7.490E-01  e=3.754E-03  Homo sapiens
  6iik-assembly1_A  TM=7.527E-01  e=4.721E-03  Homo sapiens
  6iil-assembly1_B  TM=7.508E-01  e=5.000E-03  Homo sapiens

InterPro domains:
  IPR001394 Peptidase C19, ubiquitin carboxyl-terminal hydrolase [PF00443] (13-79)
  IPR018200 Ubiquitin specific protease, conserved site [PS00973] (23-41)
  IPR028889 Ubiquitin specific protease UPS, catalytic domain [PS50235] (1-82)
  IPR038765 Papain-like cysteine 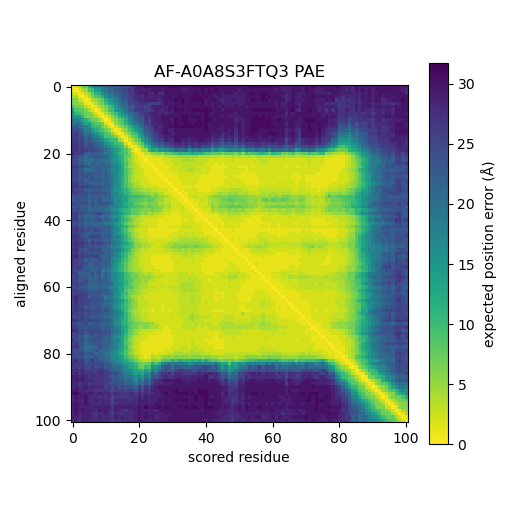peptidase superfamily [SSF54001] (13-81)
  IPR050164 Ubiquitin carboxyl-terminal hydrolases [PTHR24006] (16-82)

pLDDT: mean 76.88, std 25.01, range [34.66, 98.56]

Radius of gyration: 25.34 Å; Cα contacts (8 Å, |Δi|>4): 115; chains: 1; bounding box: 59×81×51 Å

Solvent-accessible surface area (backbone atoms only — not comparable to full-atom values): 6876 Å² total; per-residue (Å²): 135,84,80,86,86,84,89,80,90,74,83,82,80,94,66,90,78,69,75,76,85,44,66,42,80,40,34,36,36,30,50,54,59,97,48,94,93,54,67,48,73,34,31,37,40,47,49,95,87,72,46,33,27,43,39,49,86,93,45,73,45,82,47,58,68,67,57,67,76,66,45,88,47,65,68,48,79,41,65,45,76,48,78,79,76,82,75,75,82,83,80,81,86,78,73,93,82,81,88,85,134